Protein AF-A0A261U9Y2-F1 (afdb_monomer)

pLDDT: mean 72.17, std 8.99, range [41.22, 90.62]

Mean predicted aligned error: 11.68 Å

Organism: NCBI:txid463044

Secondary structure (DSSP, 8-state):
-HHHHHHHHHHHHHHHHHHHHHHHHHHHHHHHHTTTS--HHHHHHHHHHHHHHHHHHHT-TTSHHHHHHHHHHHHHHHHHHHHHHHHHHHH-GGGSS--

Structure (mmCIF, N/CA/C/O backbone):
data_AF-A0A261U9Y2-F1
#
_entry.id   AF-A0A261U9Y2-F1
#
loop_
_atom_site.group_PDB
_atom_site.id
_atom_site.type_symbol
_atom_site.label_atom_id
_atom_site.label_alt_id
_atom_site.label_comp_id
_atom_site.label_asym_id
_atom_site.label_entity_id
_atom_site.label_seq_id
_atom_site.pdbx_PDB_ins_code
_atom_site.Cartn_x
_atom_site.Cartn_y
_atom_site.Cartn_z
_atom_site.occupancy
_atom_site.B_iso_or_equiv
_atom_site.auth_seq_id
_atom_site.auth_comp_id
_atom_site.auth_asym_id
_atom_site.auth_atom_id
_atom_site.pdbx_PDB_model_num
ATOM 1 N N . MET A 1 1 ? 29.811 -6.415 -22.229 1.00 58.25 1 MET A N 1
ATOM 2 C CA . MET A 1 1 ? 29.651 -6.891 -20.836 1.00 58.25 1 MET A CA 1
ATOM 3 C C . MET A 1 1 ? 29.551 -5.739 -19.840 1.00 58.25 1 MET A C 1
ATOM 5 O O . MET A 1 1 ? 28.688 -5.825 -18.984 1.00 58.25 1 MET A O 1
ATOM 9 N N . GLU A 1 2 ? 30.325 -4.651 -19.965 1.00 59.91 2 GLU A N 1
ATOM 10 C CA . GLU A 1 2 ? 30.253 -3.496 -19.037 1.00 59.91 2 GLU A CA 1
ATOM 11 C C . GLU A 1 2 ? 28.854 -2.867 -18.911 1.00 59.91 2 GLU A C 1
ATOM 13 O O . GLU A 1 2 ? 28.368 -2.707 -17.796 1.00 59.91 2 GLU A O 1
ATOM 18 N N . ASN A 1 3 ? 28.144 -2.650 -20.026 1.00 66.44 3 ASN A N 1
ATOM 19 C CA . ASN A 1 3 ? 26.770 -2.123 -19.996 1.00 66.44 3 ASN A CA 1
ATOM 20 C C . ASN A 1 3 ? 25.781 -2.991 -19.198 1.00 66.44 3 ASN A C 1
ATOM 22 O O . ASN A 1 3 ? 24.824 -2.463 -18.644 1.00 66.44 3 ASN A O 1
ATOM 26 N N . MET A 1 4 ? 25.985 -4.313 -19.130 1.00 75.44 4 MET A N 1
ATOM 27 C CA . MET A 1 4 ? 25.079 -5.201 -18.390 1.00 75.44 4 MET A CA 1
ATOM 28 C C . MET A 1 4 ? 25.266 -5.074 -16.876 1.00 75.44 4 MET A C 1
ATOM 30 O O . MET A 1 4 ? 24.282 -5.066 -16.145 1.00 75.44 4 MET A O 1
ATOM 34 N N . ASN A 1 5 ? 26.510 -4.925 -16.412 1.00 83.25 5 ASN A N 1
ATOM 35 C CA . ASN A 1 5 ? 26.801 -4.723 -14.991 1.00 83.25 5 ASN A CA 1
ATOM 36 C C . ASN A 1 5 ? 26.299 -3.361 -14.498 1.00 83.25 5 ASN A C 1
ATOM 38 O O . ASN A 1 5 ? 25.801 -3.251 -13.381 1.00 83.25 5 ASN A O 1
ATOM 42 N N . GLU A 1 6 ? 26.400 -2.327 -15.332 1.00 87.81 6 GLU A N 1
ATOM 43 C CA . GLU A 1 6 ? 25.908 -0.993 -14.990 1.00 87.81 6 GLU A CA 1
ATOM 44 C C . GLU A 1 6 ? 24.373 -0.936 -14.957 1.00 87.81 6 GLU A C 1
ATOM 46 O O . GLU A 1 6 ? 23.788 -0.333 -14.057 1.00 87.81 6 GLU A O 1
ATOM 51 N N . LEU A 1 7 ? 23.708 -1.632 -15.888 1.00 86.56 7 LEU A N 1
ATOM 52 C CA . LEU A 1 7 ? 22.257 -1.825 -15.866 1.00 86.56 7 LEU A CA 1
ATOM 53 C C . LEU A 1 7 ? 21.799 -2.588 -14.621 1.00 86.56 7 LEU A C 1
ATOM 55 O O . LEU A 1 7 ? 20.871 -2.131 -13.960 1.00 86.56 7 LEU A O 1
ATOM 59 N N . GLN A 1 8 ? 22.462 -3.694 -14.272 1.00 88.38 8 GLN A N 1
ATOM 60 C CA . GLN A 1 8 ? 22.110 -4.480 -13.087 1.00 88.38 8 GLN A CA 1
ATOM 61 C C . GLN A 1 8 ? 22.223 -3.643 -11.812 1.00 88.38 8 GLN A C 1
ATOM 63 O O . GLN A 1 8 ? 21.280 -3.574 -11.035 1.00 88.38 8 GLN A O 1
ATOM 68 N N . LYS A 1 9 ? 23.326 -2.907 -11.652 1.00 90.62 9 LYS A N 1
ATOM 69 C CA . LYS A 1 9 ? 23.522 -2.036 -10.491 1.00 90.62 9 LYS A CA 1
ATOM 70 C C . LYS A 1 9 ? 22.436 -0.963 -10.374 1.00 90.62 9 LYS A C 1
ATOM 72 O O . LYS A 1 9 ? 21.964 -0.675 -9.282 1.00 90.62 9 LYS A O 1
ATOM 77 N N . ARG A 1 10 ? 22.007 -0.383 -11.499 1.00 83.12 10 ARG A N 1
ATOM 78 C CA . ARG A 1 10 ? 20.903 0.589 -11.510 1.00 83.12 10 ARG A CA 1
ATOM 79 C C . ARG A 1 10 ? 19.566 -0.038 -11.125 1.00 83.12 10 ARG A C 1
ATOM 81 O O . ARG A 1 10 ? 18.755 0.650 -10.514 1.00 83.12 10 ARG A O 1
ATOM 88 N N . VAL A 1 11 ? 19.322 -1.291 -11.508 1.00 85.38 11 VAL A N 1
ATOM 89 C CA . VAL A 1 11 ? 18.126 -2.040 -11.098 1.00 85.38 11 VAL A CA 1
ATOM 90 C C . VAL A 1 11 ? 18.170 -2.313 -9.597 1.00 85.38 11 VAL A C 1
ATOM 92 O O . VAL A 1 11 ? 17.204 -1.993 -8.912 1.00 85.38 11 VAL A O 1
ATOM 95 N N . ASP A 1 12 ? 19.301 -2.782 -9.074 1.00 84.06 12 ASP A N 1
ATOM 96 C CA . ASP A 1 12 ? 19.467 -3.070 -7.646 1.00 84.06 12 ASP A CA 1
ATOM 97 C C . ASP A 1 12 ? 19.290 -1.796 -6.787 1.00 84.06 12 ASP A C 1
ATOM 99 O O . ASP A 1 12 ? 18.539 -1.797 -5.809 1.00 84.06 12 ASP A O 1
ATOM 103 N N . ASP A 1 13 ? 19.888 -0.670 -7.204 1.00 84.56 13 ASP A N 1
ATOM 104 C CA . ASP A 1 13 ? 19.719 0.639 -6.550 1.00 84.56 13 ASP A CA 1
ATOM 105 C C . ASP A 1 13 ? 18.251 1.110 -6.577 1.00 84.56 13 ASP A C 1
ATOM 107 O O . ASP A 1 13 ? 17.758 1.747 -5.638 1.00 84.56 13 ASP A O 1
ATOM 111 N N . LEU A 1 14 ? 17.533 0.834 -7.673 1.00 75.69 14 LEU A N 1
ATOM 112 C CA . LEU A 1 14 ? 16.110 1.147 -7.791 1.00 75.69 14 LEU A CA 1
ATOM 113 C C . LEU A 1 14 ? 15.272 0.267 -6.859 1.00 75.69 14 LEU A C 1
ATOM 115 O O . LEU A 1 14 ? 14.387 0.794 -6.185 1.00 75.69 14 LEU A O 1
ATOM 119 N N . GLU A 1 15 ? 15.561 -1.030 -6.765 1.00 76.94 15 GLU A N 1
ATOM 120 C CA . GLU A 1 15 ? 14.880 -1.935 -5.838 1.00 76.94 15 GLU A CA 1
ATOM 121 C C . GLU A 1 15 ? 15.084 -1.524 -4.375 1.00 76.94 15 GLU A C 1
ATOM 123 O O . GLU A 1 15 ? 14.128 -1.524 -3.594 1.00 76.94 15 GLU A O 1
ATOM 128 N N . GLU A 1 16 ? 16.301 -1.131 -3.991 1.00 81.94 16 GLU A N 1
ATOM 129 C CA . GLU A 1 16 ? 16.593 -0.659 -2.635 1.00 81.94 16 GLU A CA 1
ATOM 130 C C . GLU A 1 16 ? 15.813 0.621 -2.305 1.00 81.94 16 GLU A C 1
ATOM 132 O O . GLU A 1 16 ? 15.180 0.726 -1.249 1.00 81.94 16 GLU A O 1
ATOM 137 N N . ARG A 1 17 ? 15.768 1.575 -3.243 1.00 71.44 17 ARG A N 1
ATOM 138 C CA . ARG A 1 17 ? 14.976 2.806 -3.095 1.00 71.44 17 ARG A CA 1
ATOM 139 C C . ARG A 1 17 ? 13.482 2.526 -2.976 1.00 71.44 17 ARG A C 1
ATOM 141 O O . ARG A 1 17 ? 12.814 3.156 -2.156 1.00 71.44 17 ARG A O 1
ATOM 148 N N . VAL A 1 18 ? 12.956 1.583 -3.757 1.00 76.38 18 VAL A N 1
ATOM 149 C CA . VAL A 1 18 ? 11.545 1.173 -3.687 1.00 76.38 18 VAL A CA 1
ATOM 150 C C . VAL A 1 18 ? 11.231 0.546 -2.328 1.00 76.38 18 VAL A C 1
ATOM 152 O O . VAL A 1 18 ? 10.240 0.931 -1.707 1.00 76.38 18 VAL A O 1
ATOM 155 N N . LYS A 1 19 ? 12.096 -0.336 -1.811 1.00 72.50 19 LYS A N 1
ATOM 156 C CA . LYS A 1 19 ? 11.949 -0.911 -0.461 1.00 72.50 19 LYS A CA 1
ATOM 157 C C . LYS A 1 19 ? 11.965 0.175 0.618 1.00 72.50 19 LYS A C 1
ATOM 159 O O . LYS A 1 19 ? 11.109 0.174 1.501 1.00 72.50 19 LYS A O 1
ATOM 164 N N . GLY A 1 20 ? 12.883 1.140 0.519 1.00 70.19 20 GLY A N 1
ATOM 165 C CA . GLY A 1 20 ? 12.948 2.286 1.430 1.00 70.19 20 GLY A CA 1
ATOM 166 C C . GLY A 1 20 ? 11.673 3.140 1.413 1.00 70.19 20 GLY A C 1
ATOM 167 O O . GLY A 1 20 ? 11.161 3.509 2.471 1.00 70.19 20 GLY A O 1
ATOM 168 N N . LEU A 1 21 ? 11.112 3.400 0.2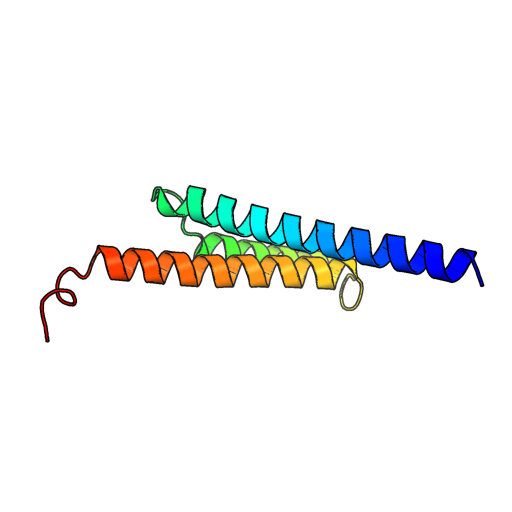27 1.00 72.25 21 LEU A N 1
ATOM 169 C CA . LEU A 1 21 ? 9.846 4.123 0.065 1.00 72.25 21 LEU A CA 1
ATOM 170 C C . LEU A 1 21 ? 8.654 3.354 0.647 1.00 72.25 21 LEU A C 1
ATOM 172 O O . LEU A 1 21 ? 7.814 3.961 1.310 1.00 72.25 21 LEU A O 1
ATOM 176 N N . GLN A 1 22 ? 8.590 2.033 0.455 1.00 68.69 22 GLN A N 1
ATOM 177 C CA . GLN A 1 22 ? 7.552 1.186 1.053 1.00 68.69 22 GLN A CA 1
ATOM 178 C C . GLN A 1 22 ? 7.595 1.236 2.587 1.00 68.69 22 GLN A C 1
ATOM 180 O O . GLN A 1 22 ? 6.557 1.392 3.230 1.00 68.69 22 GLN A O 1
ATOM 185 N N . LEU A 1 23 ? 8.794 1.177 3.173 1.00 70.94 23 LEU A N 1
ATOM 186 C CA . LEU A 1 23 ? 9.003 1.268 4.621 1.00 70.94 23 LEU A CA 1
ATOM 187 C C . LEU A 1 23 ? 8.629 2.655 5.170 1.00 70.94 23 LEU A C 1
ATOM 189 O O . LEU A 1 23 ? 7.985 2.769 6.213 1.00 70.94 23 LEU A O 1
ATOM 193 N N . GLY A 1 24 ? 8.986 3.717 4.441 1.00 63.56 24 GLY A N 1
ATOM 194 C CA . GLY A 1 24 ? 8.596 5.089 4.769 1.00 63.56 24 GLY A CA 1
ATOM 195 C C . GLY A 1 24 ? 7.080 5.295 4.726 1.00 63.56 24 GLY A C 1
ATOM 196 O O . GLY A 1 24 ? 6.514 5.869 5.657 1.00 63.56 24 GLY A O 1
ATOM 197 N N . LEU A 1 25 ? 6.416 4.778 3.688 1.00 73.12 25 LEU A N 1
ATOM 198 C CA . LEU A 1 25 ? 4.961 4.823 3.548 1.00 73.12 25 LEU A CA 1
ATOM 199 C C . LEU A 1 25 ? 4.269 4.073 4.694 1.00 73.12 25 LEU A C 1
ATOM 201 O O . LEU A 1 25 ? 3.367 4.626 5.315 1.00 73.12 25 LEU A O 1
ATOM 205 N N . HIS A 1 26 ? 4.732 2.864 5.023 1.00 66.31 26 HIS A N 1
ATOM 206 C CA . HIS A 1 26 ? 4.236 2.076 6.154 1.00 66.31 26 HIS A CA 1
ATOM 207 C C . HIS A 1 26 ? 4.302 2.864 7.473 1.00 66.31 26 HIS A C 1
ATOM 209 O O . HIS A 1 26 ? 3.292 3.032 8.158 1.00 66.31 26 HIS A O 1
ATOM 215 N N . ASN A 1 27 ? 5.468 3.434 7.793 1.00 67.12 27 ASN A N 1
ATOM 216 C CA . ASN A 1 27 ? 5.675 4.194 9.028 1.00 67.12 27 ASN A CA 1
ATOM 217 C C . ASN A 1 27 ? 4.834 5.476 9.091 1.00 67.12 27 ASN A C 1
ATOM 219 O O . ASN A 1 27 ? 4.313 5.828 10.154 1.00 67.12 27 ASN A O 1
ATOM 223 N N . LEU A 1 28 ? 4.688 6.176 7.962 1.00 67.50 28 LEU A N 1
ATOM 224 C CA . LEU A 1 28 ? 3.850 7.369 7.862 1.00 67.50 28 LEU A CA 1
ATOM 225 C C . LEU A 1 28 ? 2.379 7.020 8.108 1.00 67.50 28 LEU A C 1
ATOM 227 O O . LEU A 1 28 ? 1.705 7.685 8.894 1.00 67.50 28 LEU A O 1
ATOM 231 N N . VAL A 1 29 ? 1.900 5.954 7.470 1.00 70.06 29 VAL A N 1
ATOM 232 C CA . VAL A 1 29 ? 0.513 5.498 7.554 1.00 70.06 29 VAL A CA 1
ATOM 233 C C . VAL A 1 29 ? 0.188 5.023 8.978 1.00 70.06 29 VAL A C 1
ATOM 235 O O . VAL A 1 29 ? -0.812 5.470 9.540 1.00 70.06 29 VAL A O 1
ATOM 238 N N . ILE A 1 30 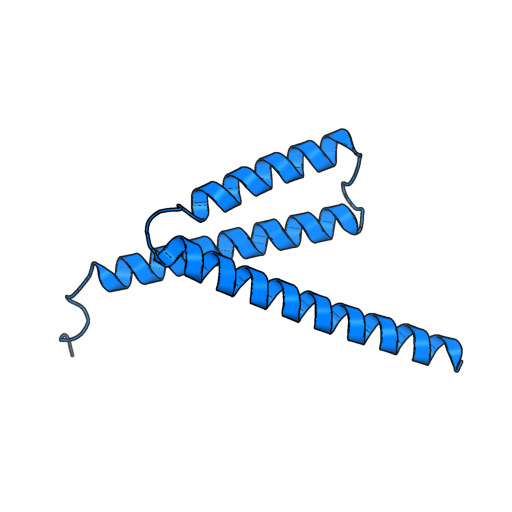? 1.079 4.270 9.637 1.00 67.12 30 ILE A N 1
ATOM 239 C CA . ILE A 1 30 ? 0.964 3.947 11.073 1.00 67.12 30 ILE A CA 1
ATOM 240 C C . ILE A 1 30 ? 0.910 5.217 11.929 1.00 67.12 30 ILE A C 1
ATOM 242 O O . ILE A 1 30 ? 0.037 5.345 12.783 1.00 67.12 30 ILE A O 1
ATOM 246 N N . SER A 1 31 ? 1.815 6.174 11.702 1.00 65.12 31 SER A N 1
ATOM 247 C CA . SER A 1 31 ? 1.906 7.400 12.512 1.00 65.12 31 SER A CA 1
ATOM 248 C C . SER A 1 31 ? 0.657 8.280 12.407 1.00 65.12 31 SER A C 1
ATOM 250 O O . SER A 1 31 ? 0.245 8.894 13.393 1.00 65.12 31 SER A O 1
ATOM 252 N N . ILE A 1 32 ? 0.040 8.337 11.223 1.00 66.06 32 ILE A N 1
ATOM 253 C CA . ILE A 1 32 ? -1.214 9.060 10.986 1.00 66.06 32 ILE A CA 1
ATOM 254 C C . ILE A 1 32 ? -2.383 8.339 11.671 1.00 66.06 32 ILE A C 1
ATOM 256 O O . ILE A 1 32 ? -3.192 8.979 12.343 1.00 66.06 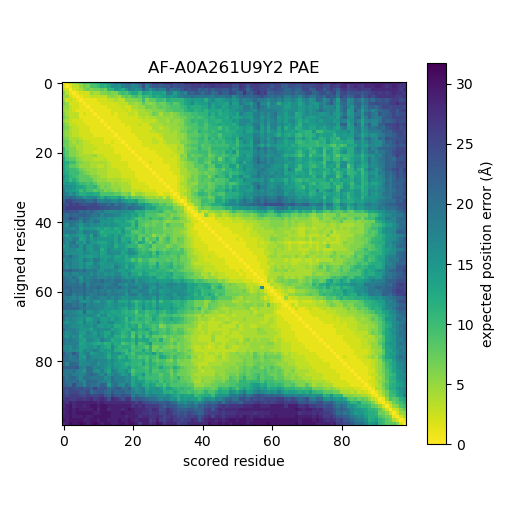32 ILE A O 1
ATOM 260 N N . CYS A 1 33 ? -2.459 7.014 11.545 1.00 67.06 33 CYS A N 1
ATOM 261 C CA . CYS A 1 33 ? -3.609 6.241 12.018 1.00 67.06 33 CYS A CA 1
ATOM 262 C C . CYS A 1 33 ? -3.579 5.994 13.536 1.00 67.06 33 CYS A C 1
ATOM 264 O O . CYS A 1 33 ? -4.614 6.071 14.193 1.00 67.06 33 CYS A O 1
ATOM 266 N N . ALA A 1 34 ? -2.394 5.842 14.138 1.00 62.75 34 ALA A N 1
ATOM 267 C CA . ALA A 1 34 ? -2.218 5.728 15.590 1.00 62.75 34 ALA A CA 1
ATOM 268 C C . ALA A 1 34 ? -2.676 6.981 16.365 1.00 62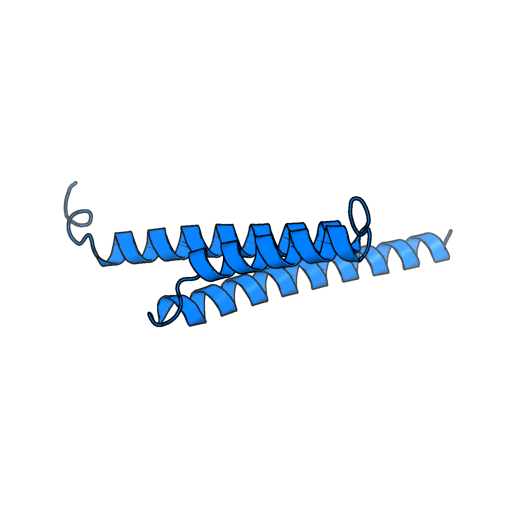.75 34 ALA A C 1
ATOM 270 O O . 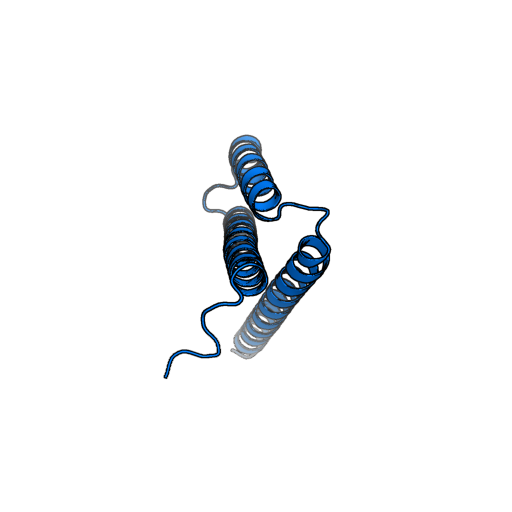ALA A 1 34 ? -2.929 6.910 17.569 1.00 62.75 34 ALA A O 1
ATOM 271 N N . ARG A 1 35 ? -2.821 8.133 15.689 1.00 62.22 35 ARG A N 1
ATOM 272 C CA . ARG A 1 35 ? -3.396 9.362 16.264 1.00 62.22 35 ARG A CA 1
ATOM 273 C C . ARG A 1 35 ? -4.932 9.363 16.323 1.00 62.22 35 ARG A C 1
ATOM 275 O O . ARG A 1 35 ? -5.507 10.316 16.836 1.00 62.22 35 ARG A O 1
ATOM 282 N N . GLY A 1 36 ? -5.585 8.285 15.882 1.00 56.09 36 GLY A N 1
ATOM 283 C CA . GLY A 1 36 ? -6.970 7.954 16.235 1.00 56.09 36 GLY A CA 1
ATOM 284 C C . GLY A 1 36 ? -8.057 8.508 15.315 1.00 56.09 36 GLY A C 1
ATOM 285 O O . GLY A 1 36 ? -9.232 8.332 15.614 1.00 56.09 36 GLY A O 1
ATOM 286 N N . SER A 1 37 ? -7.707 9.172 14.211 1.00 63.38 37 SER A N 1
ATOM 287 C CA . SER A 1 37 ? -8.703 9.766 13.300 1.00 63.38 37 SER A CA 1
ATOM 288 C C . SER A 1 37 ? -8.964 8.951 12.033 1.00 63.38 37 SER A C 1
ATOM 290 O O . SER A 1 37 ? -9.942 9.218 11.343 1.00 63.38 37 SER A O 1
ATOM 292 N N . ILE A 1 38 ?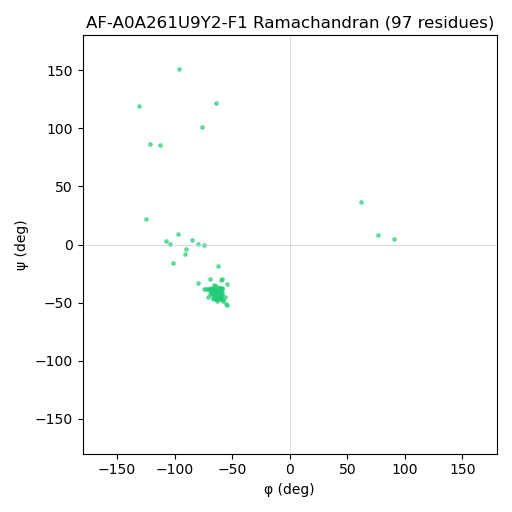 -8.088 7.999 11.696 1.00 69.31 38 ILE A N 1
ATOM 293 C CA . ILE A 1 38 ? -8.150 7.263 10.430 1.00 69.31 38 ILE A CA 1
ATOM 294 C C . ILE A 1 38 ? -8.031 5.767 10.704 1.00 69.31 38 ILE A C 1
ATOM 296 O O . ILE A 1 38 ? -7.020 5.304 11.229 1.00 69.31 38 ILE A O 1
ATOM 300 N N . ASP A 1 39 ? -9.070 5.031 10.315 1.00 73.06 39 ASP A N 1
ATOM 301 C CA . ASP A 1 39 ? -9.057 3.575 10.248 1.00 73.06 39 ASP A CA 1
ATOM 302 C C . ASP A 1 39 ? -8.281 3.137 8.997 1.00 73.06 39 ASP A C 1
ATOM 304 O O . ASP A 1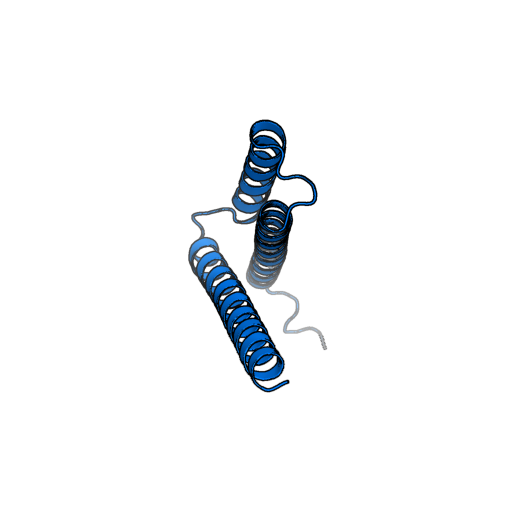 39 ? -8.748 3.182 7.857 1.00 73.06 39 ASP A O 1
ATOM 308 N N . ILE A 1 40 ? -7.045 2.738 9.237 1.00 74.38 40 ILE A N 1
ATOM 309 C CA . ILE A 1 40 ? -6.092 2.230 8.258 1.00 74.38 40 ILE A CA 1
ATOM 310 C C . ILE A 1 40 ? -6.573 0.970 7.528 1.00 74.38 40 ILE A C 1
ATOM 312 O O . ILE A 1 40 ? -6.257 0.791 6.351 1.00 74.38 40 ILE A O 1
ATOM 316 N N . SER A 1 41 ? -7.387 0.139 8.179 1.00 73.75 41 SER A N 1
ATOM 317 C CA . SER A 1 41 ? -7.977 -1.057 7.583 1.00 73.75 41 SER A CA 1
ATOM 318 C C . SER A 1 41 ? -9.037 -0.654 6.553 1.00 73.75 41 SER A C 1
ATOM 320 O O . SER A 1 41 ? -9.077 -1.204 5.448 1.00 73.75 41 SER A O 1
ATOM 322 N N . ALA A 1 42 ? -9.817 0.396 6.836 1.00 73.19 42 ALA A N 1
ATOM 323 C CA . ALA A 1 42 ? -10.735 0.995 5.864 1.00 73.19 42 ALA A CA 1
ATOM 324 C C . ALA A 1 42 ? -10.001 1.655 4.676 1.00 73.19 42 ALA A C 1
ATOM 326 O O . ALA A 1 42 ? -10.461 1.565 3.530 1.00 73.19 42 ALA A O 1
ATOM 327 N N . VAL A 1 43 ? -8.838 2.277 4.913 1.00 74.44 43 VAL A N 1
ATOM 328 C CA . VAL A 1 43 ? -7.977 2.828 3.847 1.00 74.44 43 VAL A CA 1
ATOM 329 C C . VAL A 1 43 ? -7.428 1.715 2.954 1.00 74.44 43 VAL A C 1
ATOM 331 O O . VAL A 1 43 ? -7.511 1.825 1.730 1.00 74.44 43 VAL A O 1
ATOM 334 N N . ALA A 1 44 ? -6.925 0.626 3.540 1.00 77.38 44 ALA A N 1
ATOM 335 C CA . ALA A 1 44 ? -6.409 -0.522 2.798 1.00 77.38 44 ALA A CA 1
ATOM 336 C C . ALA A 1 44 ? -7.488 -1.152 1.898 1.00 77.38 44 ALA A C 1
ATOM 338 O O . ALA A 1 44 ? -7.258 -1.375 0.707 1.00 77.38 44 ALA A O 1
ATOM 339 N N . GLN A 1 45 ? -8.698 -1.355 2.431 1.00 74.44 45 GLN A N 1
ATOM 340 C CA . GLN A 1 45 ? -9.832 -1.863 1.652 1.00 74.44 45 GLN A CA 1
ATOM 341 C C . GLN A 1 45 ? -10.240 -0.918 0.516 1.00 74.44 45 GLN A C 1
ATOM 343 O O . GLN A 1 45 ? -10.524 -1.369 -0.595 1.00 74.44 45 GLN A O 1
ATOM 348 N N . SER A 1 46 ? -10.266 0.392 0.774 1.00 72.94 46 SER A N 1
ATOM 349 C CA . SER A 1 46 ? -10.599 1.394 -0.246 1.00 72.94 46 SER A CA 1
ATOM 350 C C . SER A 1 46 ? -9.555 1.424 -1.362 1.00 72.94 46 SER A C 1
ATOM 352 O O . SER A 1 46 ? -9.910 1.482 -2.539 1.00 72.94 46 SER A O 1
ATOM 354 N N . TYR A 1 47 ? -8.274 1.315 -1.003 1.00 79.06 47 TYR A N 1
ATOM 355 C CA . TYR A 1 47 ? -7.180 1.232 -1.963 1.00 79.06 47 TYR A CA 1
ATOM 356 C C . TYR A 1 47 ? -7.283 -0.022 -2.837 1.00 79.06 47 TYR A C 1
ATOM 358 O O . TYR A 1 47 ? -7.142 0.089 -4.051 1.00 79.06 47 TYR A O 1
ATOM 366 N N . LYS A 1 48 ? -7.587 -1.196 -2.264 1.00 77.19 48 LYS A N 1
ATOM 367 C CA . LYS A 1 48 ? -7.778 -2.432 -3.045 1.00 77.19 48 LYS A CA 1
ATOM 368 C C . LYS A 1 48 ? -8.874 -2.293 -4.096 1.00 77.19 48 LYS A C 1
ATOM 370 O O . LYS A 1 48 ? -8.619 -2.581 -5.258 1.00 77.19 48 LYS A O 1
ATOM 375 N N . LYS A 1 49 ? -10.043 -1.773 -3.715 1.00 74.12 49 LYS A N 1
ATOM 376 C CA . LYS A 1 49 ? -11.157 -1.545 -4.653 1.00 74.12 49 LYS A CA 1
ATOM 377 C C . LYS A 1 49 ? -10.775 -0.579 -5.774 1.00 74.12 49 LYS A C 1
ATOM 379 O O . LYS A 1 49 ? -11.118 -0.799 -6.930 1.00 74.12 49 LYS A O 1
ATOM 384 N N . LEU A 1 50 ? -10.053 0.491 -5.437 1.00 71.00 50 LEU A N 1
ATOM 385 C CA . LEU A 1 50 ? -9.560 1.449 -6.424 1.00 71.00 50 LEU A CA 1
ATOM 386 C C . LEU A 1 50 ? -8.522 0.811 -7.356 1.00 71.00 50 LEU A C 1
ATOM 388 O O . LEU A 1 50 ? -8.571 1.035 -8.563 1.00 71.00 50 LEU A O 1
ATOM 392 N N . ASN A 1 51 ? -7.612 0.000 -6.818 1.00 75.31 51 ASN A N 1
ATOM 393 C CA . ASN A 1 51 ? -6.622 -0.728 -7.599 1.00 75.31 51 ASN A CA 1
ATOM 394 C C . ASN A 1 51 ? -7.291 -1.740 -8.544 1.00 75.31 51 ASN A C 1
ATOM 396 O O . ASN A 1 51 ? -6.999 -1.731 -9.733 1.00 75.31 51 ASN A O 1
ATOM 400 N N . GLU A 1 52 ? -8.248 -2.539 -8.067 1.00 76.94 52 GLU A N 1
ATOM 401 C CA . GLU A 1 52 ? -9.043 -3.458 -8.897 1.00 76.94 52 GLU A CA 1
ATOM 402 C C . GLU A 1 52 ? -9.740 -2.719 -10.048 1.00 76.94 52 GLU A C 1
ATOM 404 O O . GLU A 1 52 ? -9.531 -3.062 -11.212 1.00 76.94 52 GLU A O 1
ATOM 409 N N . ALA A 1 53 ? -10.456 -1.630 -9.749 1.00 70.62 53 ALA A N 1
ATOM 410 C CA . ALA A 1 53 ? -11.109 -0.807 -10.767 1.00 70.62 53 ALA A CA 1
ATOM 411 C C . ALA A 1 53 ? -10.108 -0.199 -11.768 1.00 70.62 53 ALA A C 1
ATOM 413 O O . ALA A 1 53 ? -10.381 -0.111 -12.967 1.00 70.62 53 ALA A O 1
ATOM 414 N N . THR A 1 54 ? -8.923 0.200 -11.298 1.00 67.94 54 THR A N 1
ATOM 415 C CA . THR A 1 54 ? -7.845 0.729 -12.148 1.00 67.94 54 THR A CA 1
ATOM 416 C C . THR A 1 54 ? -7.274 -0.370 -13.049 1.00 67.94 54 THR A C 1
ATOM 418 O O . THR A 1 54 ? -7.058 -0.140 -14.238 1.00 67.94 54 THR A O 1
ATOM 421 N N . ARG A 1 55 ? -7.082 -1.591 -12.534 1.00 75.88 55 ARG A N 1
ATOM 422 C CA . ARG A 1 55 ? -6.610 -2.738 -13.325 1.00 75.88 55 ARG A CA 1
ATOM 423 C C . ARG A 1 55 ? -7.589 -3.103 -14.427 1.00 75.88 55 ARG A C 1
ATOM 425 O O . ARG A 1 55 ? -7.147 -3.337 -15.548 1.00 75.88 55 ARG A O 1
ATOM 432 N N . GLU A 1 56 ? -8.882 -3.112 -14.126 1.00 77.44 56 GLU A N 1
ATOM 433 C CA . GLU A 1 56 ? -9.936 -3.384 -15.106 1.00 77.44 56 GLU A CA 1
ATOM 434 C C . GLU A 1 56 ? -10.020 -2.285 -16.171 1.00 77.44 56 GLU A C 1
ATOM 436 O O . GLU A 1 56 ? -10.073 -2.581 -17.362 1.00 77.44 56 GLU A O 1
ATOM 441 N N . THR A 1 57 ? -9.960 -1.017 -15.756 1.00 75.75 57 THR A N 1
ATOM 442 C CA . THR A 1 57 ? -10.093 0.133 -16.665 1.00 75.75 57 THR A CA 1
ATOM 443 C C . THR A 1 57 ? -8.905 0.265 -17.618 1.00 75.75 57 THR A C 1
ATOM 445 O O . THR A 1 57 ? -9.082 0.598 -18.789 1.00 75.75 57 THR A O 1
ATOM 448 N N . PHE A 1 58 ? -7.687 0.016 -17.130 1.00 78.56 58 PHE A N 1
ATOM 449 C CA . PHE A 1 58 ? -6.453 0.248 -17.887 1.00 78.56 58 PHE A CA 1
ATOM 450 C C . PHE A 1 58 ? -5.761 -1.040 -18.354 1.00 78.56 58 PHE A C 1
ATOM 452 O O . PHE A 1 58 ? -4.688 -0.969 -18.948 1.00 78.56 58 PHE A O 1
ATOM 459 N N . GLY A 1 59 ? -6.345 -2.214 -18.098 1.00 78.88 59 GLY A N 1
ATOM 460 C CA . GLY A 1 59 ? -5.768 -3.501 -18.495 1.00 78.88 59 GLY A CA 1
ATOM 461 C C . GLY A 1 59 ? -4.411 -3.786 -17.841 1.00 78.88 5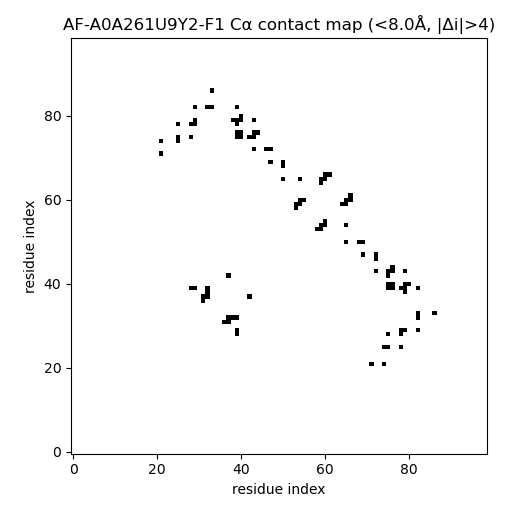9 GLY A C 1
ATOM 462 O O . GLY A 1 59 ? -3.524 -4.341 -18.480 1.00 78.88 59 GLY A O 1
ATOM 463 N N . LEU A 1 60 ? -4.225 -3.388 -16.577 1.00 74.94 60 LEU A N 1
ATOM 464 C CA . LEU A 1 60 ? -2.930 -3.478 -15.878 1.00 74.94 60 LEU A CA 1
ATOM 465 C C . LEU A 1 60 ? -2.661 -4.848 -15.236 1.00 74.94 60 LEU A C 1
ATOM 467 O O . LEU A 1 60 ? -1.656 -5.027 -14.545 1.00 74.94 60 LEU A O 1
ATOM 471 N N . ALA A 1 61 ? -3.557 -5.816 -15.425 1.00 72.56 61 ALA A N 1
ATOM 472 C CA . ALA A 1 61 ? -3.392 -7.160 -14.890 1.00 72.56 61 ALA A CA 1
ATOM 473 C C . ALA A 1 61 ? -2.170 -7.851 -15.525 1.00 72.56 61 ALA A C 1
ATOM 475 O O . ALA A 1 61 ? -2.092 -7.991 -16.742 1.00 72.56 61 ALA A O 1
ATOM 476 N N . GLY A 1 62 ? -1.215 -8.275 -14.692 1.00 69.25 62 GLY A N 1
ATOM 477 C CA . GLY A 1 62 ? 0.033 -8.907 -15.143 1.00 69.25 62 GLY A CA 1
ATOM 478 C C . GLY A 1 62 ? 1.081 -7.939 -15.705 1.00 69.25 62 GLY A C 1
ATOM 479 O O . GLY A 1 62 ? 2.082 -8.391 -16.256 1.00 69.25 62 GLY A O 1
ATOM 480 N N . LEU A 1 63 ? 0.869 -6.622 -15.586 1.00 74.50 63 LEU A N 1
ATOM 481 C CA . LEU A 1 63 ? 1.882 -5.614 -15.899 1.00 74.50 63 LEU A CA 1
ATOM 482 C C . LEU A 1 63 ? 2.618 -5.170 -14.623 1.00 74.50 63 LEU A C 1
ATOM 484 O O . LEU A 1 63 ? 1.989 -5.104 -13.563 1.00 74.50 63 LEU A O 1
ATOM 488 N N . PRO A 1 64 ? 3.896 -4.746 -14.717 1.00 73.94 64 PRO A N 1
ATOM 489 C CA . PRO A 1 64 ? 4.683 -4.313 -13.556 1.00 73.94 64 PRO A CA 1
ATOM 490 C C . PRO A 1 64 ? 4.009 -3.212 -12.726 1.00 73.94 64 PRO A C 1
ATOM 492 O O . PRO A 1 64 ? 4.125 -3.173 -11.504 1.00 73.94 64 PRO A O 1
ATOM 495 N N . SER A 1 65 ? 3.260 -2.317 -13.377 1.00 72.00 65 SER A N 1
ATOM 496 C CA . SER A 1 65 ? 2.489 -1.275 -12.693 1.00 72.00 65 SER A CA 1
ATOM 497 C C . SER A 1 65 ? 1.339 -1.843 -11.859 1.00 72.00 65 SER A C 1
ATOM 499 O O . SER A 1 65 ? 1.104 -1.353 -10.761 1.00 72.00 65 SER A O 1
ATOM 501 N N . GLY A 1 66 ? 0.653 -2.884 -12.339 1.00 72.19 66 GLY A N 1
ATOM 502 C CA . GLY A 1 66 ? -0.383 -3.572 -11.568 1.00 72.19 66 GLY A CA 1
ATOM 503 C C . GLY A 1 66 ? 0.202 -4.313 -10.366 1.00 72.19 66 GLY A C 1
ATOM 504 O O . GLY A 1 66 ? -0.332 -4.208 -9.268 1.00 72.19 66 GLY A O 1
ATOM 505 N N . GLU A 1 67 ? 1.342 -4.983 -10.544 1.00 76.44 67 GLU A N 1
ATOM 506 C CA . GLU A 1 67 ? 2.054 -5.673 -9.456 1.00 76.44 67 GLU A CA 1
ATOM 507 C C . GLU A 1 67 ? 2.542 -4.702 -8.370 1.00 76.44 67 GLU A C 1
ATOM 509 O O . GLU A 1 67 ? 2.420 -4.977 -7.176 1.00 76.44 67 GLU A O 1
ATOM 514 N N . ALA A 1 68 ? 3.042 -3.527 -8.766 1.00 72.81 68 ALA A N 1
ATOM 515 C CA . ALA A 1 68 ? 3.443 -2.483 -7.826 1.00 72.81 68 ALA A CA 1
ATOM 516 C C . ALA A 1 68 ? 2.255 -1.958 -7.000 1.00 72.81 68 ALA A C 1
ATOM 518 O O . ALA A 1 68 ? 2.401 -1.706 -5.802 1.00 72.81 68 ALA A O 1
ATOM 519 N N . MET A 1 69 ? 1.076 -1.817 -7.613 1.00 74.56 69 MET A N 1
ATOM 520 C CA . MET A 1 69 ? -0.138 -1.419 -6.896 1.00 74.56 69 MET A CA 1
ATOM 521 C C . MET A 1 69 ? -0.617 -2.524 -5.942 1.00 74.56 69 MET A C 1
ATOM 523 O O . MET A 1 69 ? -0.959 -2.237 -4.795 1.00 74.56 69 MET A O 1
ATOM 527 N N . ASP A 1 70 ? -0.540 -3.794 -6.343 1.00 80.94 70 ASP A N 1
ATOM 528 C CA . ASP A 1 70 ? -0.858 -4.933 -5.469 1.00 80.94 70 ASP A CA 1
ATOM 529 C C . ASP A 1 70 ? 0.070 -4.975 -4.232 1.00 80.94 70 ASP A C 1
ATOM 531 O O . ASP A 1 70 ? -0.379 -5.196 -3.097 1.00 80.94 70 ASP A O 1
ATOM 535 N N . ALA A 1 71 ? 1.359 -4.668 -4.420 1.00 78.56 71 ALA A N 1
ATOM 536 C CA . ALA A 1 71 ? 2.326 -4.560 -3.329 1.00 78.56 71 ALA A CA 1
ATOM 537 C C . ALA A 1 71 ? 1.977 -3.428 -2.344 1.00 78.56 71 ALA A C 1
ATOM 539 O O . ALA A 1 71 ? 2.055 -3.626 -1.130 1.00 78.56 71 ALA A O 1
ATOM 540 N N . ILE A 1 72 ? 1.535 -2.263 -2.835 1.00 77.06 72 ILE A N 1
ATOM 541 C CA . ILE A 1 72 ? 1.087 -1.151 -1.977 1.00 77.06 72 ILE A CA 1
ATOM 542 C C . ILE A 1 72 ? -0.138 -1.563 -1.152 1.00 77.06 72 ILE A C 1
ATOM 544 O O . ILE A 1 72 ? -0.166 -1.323 0.056 1.00 77.06 72 ILE A O 1
ATOM 548 N N . GLY A 1 73 ? -1.121 -2.228 -1.767 1.00 78.38 73 GLY A N 1
ATOM 549 C CA . GLY A 1 73 ? -2.304 -2.724 -1.056 1.00 78.38 73 GLY A CA 1
ATOM 550 C C . GLY A 1 73 ? -1.943 -3.689 0.077 1.00 78.38 73 GLY A C 1
ATOM 551 O O . GLY A 1 73 ? -2.458 -3.566 1.186 1.00 78.38 73 GLY A O 1
ATOM 552 N N . THR A 1 74 ? -0.991 -4.589 -0.175 1.00 82.31 74 THR A N 1
ATOM 553 C CA . THR A 1 74 ? -0.484 -5.546 0.823 1.00 82.31 74 THR A CA 1
ATOM 554 C C . THR A 1 74 ? 0.204 -4.843 1.997 1.00 82.31 74 THR A C 1
ATOM 556 O O . THR A 1 74 ? -0.032 -5.188 3.157 1.00 82.31 74 THR A O 1
ATOM 559 N N . VAL A 1 75 ? 1.024 -3.819 1.726 1.00 80.12 75 VAL A N 1
ATOM 560 C CA . VAL A 1 75 ? 1.670 -3.019 2.781 1.00 80.12 75 VAL A CA 1
ATOM 561 C C . VAL A 1 75 ? 0.627 -2.298 3.632 1.00 80.12 75 VAL A C 1
ATOM 563 O O . VAL A 1 75 ? 0.753 -2.285 4.857 1.00 80.12 75 VAL A O 1
ATOM 566 N N . LEU A 1 76 ? -0.419 -1.729 3.026 1.00 76.44 76 LEU A N 1
ATOM 567 C CA . LEU A 1 76 ? -1.486 -1.045 3.764 1.00 76.44 76 LEU A CA 1
ATOM 568 C C . LEU A 1 76 ? -2.248 -2.003 4.692 1.00 76.44 76 LEU A C 1
ATOM 570 O O . LEU A 1 76 ? -2.486 -1.654 5.846 1.00 76.44 76 LEU A O 1
ATOM 574 N N . GLU A 1 77 ? -2.553 -3.224 4.246 1.00 80.12 77 GLU A N 1
ATOM 575 C CA . GLU A 1 77 ? -3.188 -4.245 5.094 1.00 80.12 77 GLU A CA 1
ATOM 576 C C . GLU A 1 77 ? -2.301 -4.675 6.263 1.00 80.12 77 GLU A C 1
ATOM 578 O O . GLU A 1 77 ? -2.760 -4.724 7.405 1.00 80.12 77 GLU A O 1
ATOM 583 N N . ALA A 1 78 ? -1.016 -4.932 6.004 1.00 80.12 78 ALA A N 1
ATOM 584 C CA . ALA A 1 78 ? -0.062 -5.275 7.056 1.00 80.12 78 ALA A CA 1
ATOM 585 C C . ALA A 1 78 ? 0.080 -4.138 8.084 1.00 80.12 78 ALA A C 1
ATOM 587 O O . ALA A 1 78 ? 0.170 -4.385 9.288 1.00 80.12 78 ALA A O 1
ATOM 588 N N . SER A 1 79 ? 0.050 -2.887 7.613 1.00 76.31 79 SER A N 1
ATOM 589 C CA . SER A 1 79 ? 0.029 -1.698 8.471 1.00 76.31 79 SER A CA 1
ATOM 590 C C . SER A 1 79 ? -1.225 -1.660 9.340 1.00 76.31 79 SER A C 1
ATOM 592 O O . SER A 1 79 ? -1.129 -1.369 10.530 1.00 76.31 79 SER A O 1
ATOM 594 N N . GLY A 1 80 ? -2.387 -1.988 8.767 1.00 75.88 80 GLY A N 1
ATOM 595 C CA . GLY A 1 80 ? -3.643 -2.017 9.504 1.00 75.88 80 GLY A CA 1
ATOM 596 C C . GLY A 1 80 ? -3.658 -3.047 10.620 1.00 75.88 80 GLY A C 1
ATOM 597 O O . GLY A 1 80 ? -3.880 -2.696 11.776 1.00 75.88 80 GLY A O 1
ATOM 598 N N . ALA A 1 81 ? -3.254 -4.278 10.311 1.00 80.75 81 ALA A N 1
ATOM 599 C CA . ALA A 1 81 ? -3.127 -5.334 11.309 1.00 80.75 81 ALA A CA 1
ATOM 600 C C . ALA A 1 81 ? -2.142 -4.974 12.442 1.00 80.75 81 ALA A C 1
ATOM 602 O O . ALA A 1 81 ? -2.375 -5.309 13.606 1.00 80.75 81 ALA A O 1
ATOM 603 N N . ALA A 1 82 ? -1.040 -4.284 12.124 1.00 77.19 82 ALA A N 1
ATOM 604 C CA . ALA A 1 82 ? -0.072 -3.830 13.121 1.00 77.19 82 ALA A CA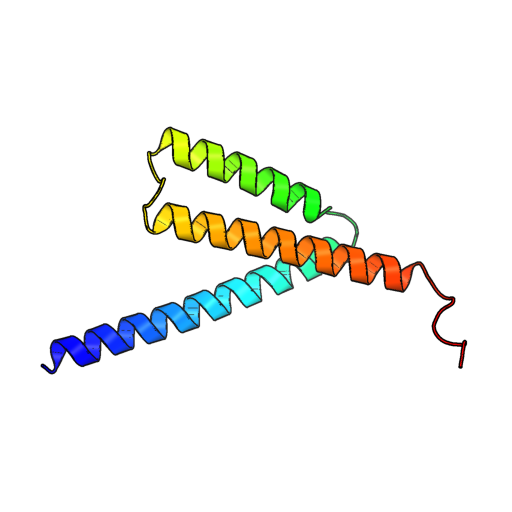 1
ATOM 605 C C . ALA A 1 82 ? -0.647 -2.742 14.046 1.00 77.19 82 ALA A C 1
ATOM 607 O O . ALA A 1 82 ? -0.427 -2.798 15.259 1.00 77.19 82 ALA A O 1
ATOM 608 N N . VAL A 1 83 ? -1.399 -1.783 13.495 1.00 74.12 83 VAL A N 1
ATOM 609 C CA . VAL A 1 83 ? -2.086 -0.743 14.278 1.00 74.12 83 VAL A CA 1
ATOM 610 C C . VAL A 1 83 ? -3.164 -1.357 15.164 1.00 74.12 83 VAL A C 1
ATOM 612 O O . VAL A 1 83 ? -3.182 -1.067 16.358 1.00 74.12 83 VAL A O 1
ATOM 615 N N . ASP A 1 84 ? -3.992 -2.255 14.631 1.00 78.50 84 ASP A N 1
ATOM 616 C CA . ASP A 1 84 ? -5.038 -2.937 15.400 1.00 78.50 84 ASP A CA 1
ATOM 617 C C . ASP A 1 84 ? -4.439 -3.716 16.577 1.00 78.50 84 ASP A C 1
ATOM 619 O O . ASP A 1 84 ? -4.910 -3.609 17.711 1.00 78.50 84 ASP A O 1
ATOM 623 N N . LYS A 1 85 ? -3.331 -4.433 16.346 1.00 78.44 85 LYS A N 1
ATOM 624 C CA . LYS A 1 85 ? -2.591 -5.131 17.405 1.00 78.44 85 LYS A CA 1
ATOM 625 C C . LYS A 1 85 ? -2.037 -4.166 18.458 1.00 78.44 85 LYS A C 1
ATOM 627 O O . LYS A 1 85 ? -2.107 -4.463 19.650 1.00 78.44 85 LYS A O 1
ATOM 632 N N . ALA A 1 86 ? -1.487 -3.025 18.045 1.00 71.12 86 ALA A N 1
ATOM 633 C CA . ALA A 1 86 ? -0.960 -2.017 18.964 1.00 71.12 86 ALA A CA 1
ATOM 634 C C . ALA A 1 86 ? -2.070 -1.362 19.807 1.00 71.12 86 ALA A C 1
ATOM 636 O O . ALA A 1 86 ? -1.876 -1.129 21.001 1.00 71.12 86 ALA A O 1
ATOM 637 N N . LEU A 1 87 ? -3.244 -1.111 19.218 1.00 70.50 87 LEU A N 1
ATOM 638 C CA . LEU A 1 87 ? -4.421 -0.596 19.922 1.00 70.50 87 LEU A CA 1
ATOM 639 C C . LEU A 1 87 ? -4.971 -1.625 20.921 1.00 70.50 87 LEU A C 1
ATOM 641 O O . LEU A 1 87 ? -5.165 -1.290 22.086 1.00 70.50 87 LEU A O 1
ATOM 645 N N . GLN A 1 88 ? -5.098 -2.897 20.527 1.00 74.44 88 GLN A N 1
ATOM 646 C CA . GLN A 1 88 ? -5.506 -3.986 21.429 1.00 74.44 88 GLN A CA 1
ATOM 647 C C . GLN A 1 88 ? -4.560 -4.155 22.628 1.00 74.44 88 GLN A C 1
ATOM 649 O O . GLN A 1 88 ? -5.009 -4.410 23.743 1.00 74.44 88 GLN A O 1
ATOM 654 N N . GLN A 1 89 ? -3.249 -3.999 22.422 1.00 72.25 89 GLN A N 1
ATOM 655 C CA . GLN A 1 89 ? -2.262 -4.023 23.508 1.00 72.25 89 GLN A CA 1
ATOM 656 C C . GLN A 1 89 ? -2.357 -2.799 24.426 1.00 72.25 89 GLN A C 1
ATOM 658 O O . GLN A 1 89 ? -2.034 -2.900 25.608 1.00 72.25 89 GLN A O 1
ATOM 663 N N . ARG A 1 90 ? -2.783 -1.646 23.898 1.00 63.59 90 ARG A N 1
ATOM 664 C CA . ARG A 1 90 ? -2.997 -0.429 24.688 1.00 63.59 90 ARG A CA 1
ATOM 665 C C . ARG A 1 90 ? -4.245 -0.531 25.563 1.00 63.59 90 ARG A C 1
ATOM 667 O O . ARG A 1 90 ? -4.217 -0.076 26.702 1.00 63.59 90 ARG A O 1
ATOM 674 N N . ASP A 1 91 ? -5.298 -1.150 25.040 1.00 62.34 91 ASP A N 1
ATOM 675 C CA . ASP A 1 91 ? -6.600 -1.244 25.702 1.00 62.34 91 ASP A CA 1
ATOM 676 C C . ASP A 1 91 ? -6.738 -2.494 26.601 1.00 62.34 91 ASP A C 1
ATOM 678 O O . ASP A 1 91 ? -7.729 -2.627 27.318 1.00 62.34 91 ASP A O 1
ATOM 682 N N . ASN A 1 92 ? -5.733 -3.384 26.632 1.00 54.78 92 ASN A N 1
ATOM 683 C CA . ASN A 1 92 ? -5.683 -4.553 27.519 1.00 54.78 92 ASN A CA 1
ATOM 684 C C . ASN A 1 92 ? -4.559 -4.442 28.581 1.00 54.78 92 ASN A C 1
ATOM 686 O O . ASN A 1 92 ? -3.457 -4.958 28.380 1.00 54.78 92 ASN A O 1
ATOM 690 N N . PRO A 1 93 ? -4.807 -3.795 29.737 1.00 52.28 93 PRO A N 1
ATOM 691 C CA . PRO A 1 93 ? -3.792 -3.573 30.773 1.00 52.28 93 PRO A CA 1
ATOM 692 C C . PRO A 1 93 ? -3.417 -4.817 31.611 1.00 52.28 93 PRO A C 1
ATOM 694 O O . PRO A 1 93 ? -2.562 -4.712 32.485 1.00 52.28 93 PRO A O 1
ATOM 697 N N . LEU A 1 94 ? -4.006 -5.997 31.374 1.00 56.44 94 LEU A N 1
ATOM 698 C CA . LEU A 1 94 ? -3.928 -7.151 32.292 1.00 56.44 94 LEU A CA 1
ATOM 699 C C . LEU A 1 94 ? -2.853 -8.215 31.983 1.00 56.44 94 LEU A C 1
ATOM 701 O O . LEU A 1 94 ? -2.838 -9.251 32.639 1.00 56.44 94 LEU A O 1
ATOM 705 N N . SER A 1 95 ? -1.930 -7.997 31.039 1.00 54.53 95 SER A N 1
ATOM 706 C CA . SER A 1 95 ? -0.875 -8.991 30.730 1.00 54.53 95 SER A CA 1
ATOM 707 C C . SER A 1 95 ? 0.520 -8.662 31.280 1.00 54.53 95 SER A C 1
ATOM 709 O O . SER A 1 95 ? 1.447 -9.435 31.041 1.00 54.53 95 SER A O 1
ATOM 711 N N . LYS A 1 96 ? 0.709 -7.542 31.992 1.00 52.81 96 LYS A N 1
ATOM 712 C CA . LYS A 1 96 ? 2.036 -7.174 32.526 1.00 52.81 96 LYS A CA 1
ATOM 713 C C . LYS A 1 96 ? 2.339 -7.695 33.935 1.00 52.81 96 LYS A C 1
ATOM 715 O O . LYS A 1 96 ? 3.500 -7.643 34.315 1.00 52.81 96 LYS A O 1
ATOM 720 N N . ASP A 1 97 ? 1.360 -8.278 34.633 1.00 52.69 97 ASP A N 1
ATOM 721 C CA . ASP A 1 97 ? 1.522 -8.735 36.026 1.00 52.69 97 ASP A CA 1
ATOM 722 C C . ASP A 1 97 ? 1.185 -10.226 36.255 1.00 52.69 97 ASP A C 1
ATOM 724 O O . ASP A 1 97 ? 0.895 -10.633 37.380 1.00 52.69 97 ASP A O 1
ATOM 728 N N . ALA A 1 98 ? 1.224 -11.072 35.220 1.00 47.19 98 ALA A N 1
ATOM 729 C CA . ALA A 1 98 ? 1.010 -12.513 35.374 1.00 47.19 98 ALA A CA 1
ATOM 730 C C . ALA A 1 98 ? 2.220 -13.330 34.887 1.00 47.19 98 ALA A C 1
ATOM 732 O O . ALA A 1 98 ? 2.215 -13.834 33.768 1.00 47.19 98 ALA A O 1
ATOM 733 N N . GLN A 1 99 ? 3.165 -13.494 35.825 1.00 41.22 99 GLN A N 1
ATOM 734 C CA . GLN A 1 99 ? 4.206 -14.537 35.947 1.00 41.22 99 GLN A CA 1
ATOM 735 C C . GLN A 1 99 ? 5.523 -14.355 35.186 1.00 41.22 99 GLN A C 1
ATOM 737 O O . GLN A 1 99 ? 5.545 -14.429 33.940 1.00 41.22 99 GLN A O 1
#

Foldseek 3Di:
DVVVVVVVVVVVVVVVVLVVVLVVVLVVLLVVPLVPDDQLQVVLVVLVVVLVVVCVVVVCVPPPVSVSSVVSSVSSNVSNVVSVVVVVVVPDPPPPPDD

Sequence (99 aa):
MENMNELQKRVDDLEERVKGLQLGLHNLVISICARGSIDISAVAQSYKKLNEATRETFGLAGLPSGEAMDAIGTVLEASGAAVDKALQQRDNPLSKDAQ

Radius of gyration: 18.59 Å; Cα contacts (8 Å, |Δi|>4): 54; chains: 1; bounding box: 41×24×57 Å

Nearest PDB structures (foldseek):
  8khf-assembly1_3  TM=4.425E-01  e=9.469E+00  Homo sapiens

Solvent-accessible surface area (backbone atoms only — not comparable to full-atom values): 5540 Å² total; per-residue (Å²): 113,70,71,57,56,54,51,49,52,54,50,54,56,48,52,52,51,51,53,53,51,53,53,51,50,42,53,50,51,42,60,56,27,76,71,70,82,45,64,43,52,60,50,21,54,52,48,43,54,52,48,52,54,47,28,68,74,69,65,25,73,95,35,75,70,37,52,54,50,54,51,51,34,51,47,34,42,55,37,21,57,52,48,53,52,52,50,54,58,67,76,47,83,78,74,83,84,72,131